Protein AF-A0A7W1VVC1-F1 (afdb_monomer_lite)

Sequence (61 aa):
MSNKEIVADLLQRIPETASLHDIAQEIEFVAAVRQGISELDRGESIPIEKVEAELPSWVIK

Radius of gyration: 15.18 Å; chains: 1; bounding box: 30×37×31 Å

Structure (mmCIF, N/CA/C/O backbone):
data_AF-A0A7W1VVC1-F1
#
_entry.id   AF-A0A7W1VVC1-F1
#
loop_
_atom_site.group_PDB
_atom_site.id
_atom_site.type_symbol
_atom_site.label_atom_id
_atom_site.label_alt_id
_atom_site.label_comp_id
_atom_site.label_asym_id
_atom_site.label_entity_id
_atom_site.label_seq_id
_atom_site.pdbx_PDB_ins_code
_atom_site.Cartn_x
_atom_site.Cartn_y
_atom_site.Cartn_z
_atom_site.occupancy
_atom_site.B_iso_or_equiv
_atom_site.auth_seq_id
_atom_site.auth_comp_id
_atom_site.auth_asym_id
_atom_site.auth_atom_id
_atom_site.pdbx_PDB_model_num
ATOM 1 N N . MET A 1 1 ? 1.179 15.315 -1.017 1.00 76.50 1 MET A N 1
ATOM 2 C CA . MET A 1 1 ? 0.608 14.868 0.266 1.00 76.50 1 MET A CA 1
ATOM 3 C C . MET A 1 1 ? 1.753 14.448 1.175 1.00 76.50 1 MET A C 1
ATOM 5 O O . MET A 1 1 ? 2.667 13.771 0.715 1.00 76.50 1 MET A O 1
ATOM 9 N N . SER A 1 2 ? 1.750 14.914 2.414 1.00 92.94 2 SER A N 1
ATOM 10 C CA . SER A 1 2 ? 2.703 14.557 3.463 1.00 92.94 2 SER A CA 1
ATOM 11 C C . SER A 1 2 ? 2.433 13.153 4.012 1.00 92.94 2 SER A C 1
ATOM 13 O O . SER A 1 2 ? 1.311 12.655 3.942 1.00 92.94 2 SER A O 1
ATOM 15 N N . ASN A 1 3 ? 3.442 12.534 4.633 1.00 91.44 3 ASN A N 1
ATOM 16 C CA . ASN A 1 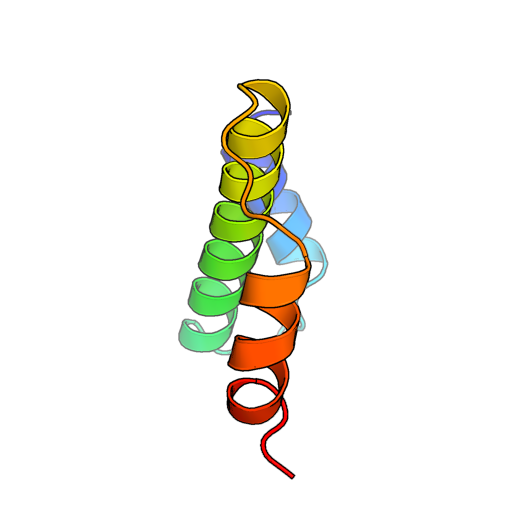3 ? 3.289 11.221 5.276 1.00 91.44 3 ASN A CA 1
ATOM 17 C C . ASN A 1 3 ? 2.168 11.211 6.328 1.00 91.44 3 ASN A C 1
ATOM 19 O O . ASN A 1 3 ? 1.452 10.225 6.448 1.00 91.44 3 ASN A O 1
ATOM 23 N N . LYS A 1 4 ? 1.965 12.322 7.046 1.00 94.06 4 LYS A N 1
ATOM 24 C CA . LYS A 1 4 ? 0.890 12.442 8.041 1.00 94.06 4 LYS A CA 1
ATOM 25 C C . LYS A 1 4 ? -0.501 12.429 7.411 1.00 94.06 4 LYS A C 1
ATOM 27 O O . LYS A 1 4 ? -1.390 11.780 7.944 1.00 94.06 4 LYS A O 1
ATOM 32 N N . GLU A 1 5 ? -0.682 13.121 6.290 1.00 96.06 5 GLU A N 1
ATOM 33 C CA . GLU A 1 5 ? -1.958 13.130 5.562 1.00 96.06 5 GLU A CA 1
ATOM 34 C C . GLU A 1 5 ? -2.286 11.747 4.986 1.00 96.06 5 GLU A C 1
ATOM 36 O O . GLU A 1 5 ? -3.437 11.334 5.029 1.00 96.06 5 GLU A O 1
ATOM 41 N N . ILE A 1 6 ? -1.277 11.001 4.525 1.00 92.62 6 ILE A N 1
ATOM 42 C CA . ILE A 1 6 ? -1.451 9.624 4.035 1.00 92.62 6 ILE A CA 1
ATOM 43 C C . ILE A 1 6 ? -1.907 8.698 5.163 1.00 92.62 6 ILE A C 1
ATOM 45 O O . ILE A 1 6 ? -2.836 7.920 4.979 1.00 92.62 6 ILE A O 1
ATOM 49 N N . VAL A 1 7 ? -1.272 8.792 6.336 1.00 94.50 7 VAL A N 1
ATOM 50 C CA . VAL A 1 7 ? -1.676 8.001 7.508 1.00 94.50 7 VAL A CA 1
ATOM 51 C C . VAL A 1 7 ? -3.085 8.388 7.959 1.00 94.50 7 VAL A C 1
ATOM 53 O O . VAL A 1 7 ? -3.883 7.511 8.262 1.00 94.50 7 VAL A O 1
ATOM 56 N N . ALA A 1 8 ? -3.424 9.678 7.967 1.00 95.06 8 ALA A N 1
ATOM 57 C CA . ALA A 1 8 ? -4.762 10.130 8.338 1.00 95.06 8 ALA A CA 1
ATOM 58 C C . ALA A 1 8 ? -5.844 9.599 7.381 1.00 95.06 8 ALA A C 1
ATOM 60 O O . ALA A 1 8 ? -6.869 9.109 7.847 1.00 95.06 8 ALA A O 1
ATOM 61 N N . ASP A 1 9 ? -5.605 9.648 6.067 1.00 95.12 9 ASP A N 1
ATOM 62 C CA . ASP A 1 9 ? -6.499 9.058 5.061 1.00 95.12 9 ASP A CA 1
ATOM 63 C C . ASP A 1 9 ? -6.620 7.538 5.224 1.00 95.12 9 ASP A C 1
ATOM 65 O O . ASP A 1 9 ? -7.714 6.981 5.150 1.00 95.12 9 ASP A O 1
ATOM 69 N N . LEU A 1 10 ? -5.504 6.859 5.500 1.00 94.19 10 LEU A N 1
ATOM 70 C CA . LEU A 1 10 ? -5.508 5.424 5.739 1.00 94.19 10 LEU A CA 1
ATOM 71 C C . LEU A 1 10 ? -6.395 5.057 6.933 1.00 94.19 10 LEU A C 1
ATOM 73 O O . LEU A 1 10 ? -7.240 4.173 6.819 1.00 94.19 10 LEU A O 1
ATOM 77 N N . LEU A 1 11 ? -6.248 5.771 8.050 1.00 93.50 11 LEU A N 1
ATOM 78 C CA . LEU A 1 11 ? -7.047 5.540 9.253 1.00 93.50 11 LEU A CA 1
ATOM 79 C C . LEU A 1 11 ? -8.548 5.758 9.015 1.00 93.50 11 LEU A C 1
ATOM 81 O O . LEU A 1 11 ? -9.347 5.064 9.628 1.00 93.50 11 LEU A O 1
ATOM 85 N N . GLN A 1 12 ? -8.944 6.655 8.104 1.00 95.31 12 GLN A N 1
ATOM 86 C CA . GLN A 1 12 ? -10.358 6.841 7.738 1.00 95.31 12 GLN A CA 1
ATOM 87 C C . GLN A 1 12 ? -10.953 5.652 6.970 1.00 95.31 12 GLN A C 1
ATOM 89 O O . GLN A 1 12 ? -12.173 5.499 6.929 1.00 95.31 12 GLN A O 1
ATOM 94 N N . ARG A 1 13 ? -10.112 4.835 6.326 1.00 93.69 13 ARG A N 1
ATOM 95 C CA . ARG A 1 13 ? -10.533 3.679 5.519 1.00 93.69 13 ARG A CA 1
ATOM 96 C C . ARG A 1 13 ? -10.463 2.356 6.281 1.00 93.69 13 ARG A C 1
ATOM 98 O O . ARG A 1 13 ? -11.079 1.384 5.848 1.00 93.69 13 ARG A O 1
ATOM 105 N N . ILE A 1 14 ? -9.712 2.308 7.380 1.00 94.00 14 ILE A N 1
ATOM 106 C CA . ILE A 1 14 ? -9.585 1.119 8.224 1.00 94.00 14 ILE A CA 1
ATOM 107 C C . ILE A 1 14 ? -10.873 0.931 9.050 1.00 94.00 14 ILE A C 1
ATOM 109 O O . ILE A 1 14 ? -11.415 1.909 9.565 1.00 94.00 14 ILE A O 1
ATOM 113 N N . PRO A 1 15 ? -11.384 -0.307 9.209 1.00 95.31 15 PRO A N 1
ATOM 114 C CA . PRO A 1 15 ? -12.529 -0.568 10.076 1.00 95.31 15 PRO A CA 1
ATOM 115 C C . PRO A 1 15 ? -12.247 -0.214 11.541 1.00 95.31 15 PRO A C 1
ATOM 117 O O . PRO A 1 15 ? -11.194 -0.554 12.068 1.00 95.31 15 PRO A O 1
ATOM 120 N N . GLU A 1 16 ? -13.241 0.329 12.245 1.00 94.44 16 GLU A N 1
ATOM 121 C CA . GLU A 1 16 ? -13.160 0.628 13.691 1.00 94.44 16 GLU A CA 1
ATOM 122 C C . GLU A 1 16 ? -12.842 -0.606 14.560 1.00 94.44 16 GLU A C 1
ATOM 124 O O . GLU A 1 16 ? -12.398 -0.491 15.699 1.00 94.44 16 GLU A O 1
ATOM 129 N N . THR A 1 17 ? -13.086 -1.810 14.037 1.00 96.44 17 THR A N 1
ATOM 130 C CA . THR A 1 17 ? -12.792 -3.081 14.713 1.00 96.44 17 THR A CA 1
ATOM 131 C C . THR A 1 17 ? -11.342 -3.536 14.557 1.00 96.44 17 THR A C 1
ATOM 133 O O . THR A 1 17 ? -10.979 -4.563 15.130 1.00 96.44 17 THR A O 1
ATOM 136 N N . ALA A 1 18 ? -10.533 -2.844 13.749 1.00 96.50 18 ALA A N 1
ATOM 137 C CA . ALA A 1 18 ? -9.143 -3.208 13.514 1.00 96.50 18 ALA A CA 1
ATOM 138 C C . ALA A 1 18 ? -8.319 -3.052 14.796 1.00 96.50 18 ALA A C 1
ATOM 140 O O . ALA A 1 18 ? -8.441 -2.070 15.532 1.00 96.50 18 ALA A O 1
ATOM 141 N N . SER A 1 19 ? -7.456 -4.026 15.066 1.00 97.31 19 SER A N 1
ATOM 142 C CA . SER A 1 19 ? -6.522 -3.925 16.179 1.00 97.31 19 SER A CA 1
ATOM 143 C C . SER A 1 19 ? -5.405 -2.926 15.860 1.00 97.31 19 SER A C 1
ATOM 145 O O . SER A 1 19 ? -5.120 -2.620 14.702 1.00 97.31 19 SER A O 1
ATOM 147 N N . LEU A 1 20 ? -4.694 -2.455 16.890 1.00 96.31 20 LEU A N 1
ATOM 148 C CA . LEU A 1 20 ? -3.485 -1.648 16.681 1.00 96.31 20 LEU A CA 1
ATOM 149 C C . LEU A 1 20 ? -2.417 -2.388 15.860 1.00 96.31 20 LEU A C 1
ATOM 151 O O . LEU A 1 20 ? -1.635 -1.742 15.167 1.00 96.31 20 LEU A O 1
ATOM 155 N N . HIS A 1 21 ? -2.387 -3.721 15.934 1.00 97.31 21 HIS A N 1
ATOM 156 C CA . HIS A 1 21 ? -1.482 -4.535 15.130 1.00 97.31 21 HIS A CA 1
ATOM 157 C C . HIS A 1 21 ? -1.849 -4.473 13.643 1.00 97.31 21 HIS A C 1
ATOM 159 O O . HIS A 1 21 ? -0.974 -4.213 12.824 1.00 97.31 21 HIS A O 1
ATOM 165 N N . ASP A 1 22 ? -3.136 -4.607 13.310 1.00 96.19 22 ASP A N 1
ATOM 166 C CA . ASP A 1 22 ? -3.617 -4.503 11.926 1.00 96.19 22 ASP A CA 1
ATOM 167 C C . ASP A 1 22 ? -3.328 -3.112 11.345 1.00 96.19 22 ASP A C 1
ATOM 169 O O . ASP A 1 22 ? -2.858 -2.982 10.217 1.00 96.19 22 ASP A O 1
ATOM 173 N N . ILE A 1 23 ? -3.541 -2.062 12.147 1.00 96.00 23 ILE A N 1
ATOM 174 C CA . ILE A 1 23 ? -3.240 -0.677 11.761 1.00 96.00 23 ILE A CA 1
ATOM 175 C C . ILE A 1 23 ? -1.743 -0.497 11.479 1.00 96.00 23 ILE A C 1
ATOM 177 O O . ILE A 1 23 ? -1.377 0.137 10.489 1.00 96.00 23 ILE A O 1
ATOM 181 N N . ALA A 1 24 ? -0.869 -1.041 12.331 1.00 96.38 24 ALA A N 1
ATOM 182 C CA . ALA A 1 24 ? 0.574 -0.974 12.120 1.00 96.38 24 ALA A CA 1
ATOM 183 C C . ALA A 1 24 ? 0.990 -1.707 10.835 1.00 96.38 24 ALA A C 1
ATOM 185 O O . ALA A 1 24 ? 1.730 -1.143 10.031 1.00 96.38 24 ALA A O 1
ATOM 186 N N . GLN A 1 25 ? 0.457 -2.911 10.609 1.00 96.44 25 GLN A N 1
ATOM 187 C CA . GLN A 1 25 ? 0.738 -3.702 9.411 1.00 96.44 25 GLN A CA 1
ATOM 188 C C . GLN A 1 25 ? 0.305 -2.973 8.131 1.00 96.44 25 GLN A C 1
ATOM 190 O O . GLN A 1 25 ? 1.031 -2.965 7.139 1.00 96.44 25 GLN A O 1
ATOM 195 N N . GLU A 1 26 ? -0.852 -2.315 8.151 1.00 95.69 26 GLU A N 1
ATOM 196 C CA . GLU A 1 26 ? -1.344 -1.555 7.002 1.00 95.69 26 GLU A CA 1
ATOM 197 C C . GLU A 1 26 ? -0.462 -0.327 6.706 1.00 95.69 26 GLU A C 1
ATOM 199 O O . GLU A 1 26 ? -0.164 -0.019 5.549 1.00 95.69 26 GLU A O 1
ATOM 204 N N . ILE A 1 27 ? 0.025 0.358 7.748 1.00 95.81 27 ILE A N 1
ATOM 205 C CA . ILE A 1 27 ? 0.993 1.456 7.594 1.00 95.81 27 ILE A CA 1
ATOM 206 C C . ILE A 1 27 ? 2.303 0.941 6.982 1.00 95.81 27 ILE A C 1
ATOM 208 O O . ILE A 1 27 ? 2.833 1.571 6.062 1.00 95.81 27 ILE A O 1
ATOM 212 N N . GLU A 1 28 ? 2.820 -0.190 7.467 1.00 96.31 28 GLU A N 1
ATOM 213 C CA . GLU A 1 28 ? 4.028 -0.828 6.931 1.00 96.31 28 GLU A CA 1
ATOM 214 C C . GLU A 1 28 ? 3.852 -1.220 5.462 1.00 96.31 28 GLU A C 1
ATOM 216 O O . GLU A 1 28 ? 4.725 -0.935 4.640 1.00 96.31 28 GLU A O 1
ATOM 221 N N . PHE A 1 29 ? 2.697 -1.785 5.104 1.00 95.25 29 PHE A N 1
ATOM 222 C CA . PHE A 1 29 ? 2.366 -2.130 3.726 1.00 95.25 29 PHE A CA 1
ATOM 223 C C . PHE A 1 29 ? 2.398 -0.902 2.806 1.00 95.25 29 PHE A C 1
ATOM 225 O O . PHE A 1 29 ? 3.085 -0.903 1.781 1.00 95.25 29 PHE A O 1
ATOM 232 N N . VAL A 1 30 ? 1.722 0.187 3.188 1.00 94.94 30 VAL A N 1
ATOM 233 C CA . VAL A 1 30 ? 1.732 1.439 2.413 1.00 94.94 30 VAL A CA 1
ATOM 234 C C . VAL A 1 30 ? 3.149 2.006 2.287 1.00 94.94 30 VAL A C 1
ATOM 236 O O . VAL A 1 30 ? 3.522 2.493 1.215 1.00 94.94 30 VAL A O 1
ATOM 239 N N . ALA A 1 31 ? 3.954 1.950 3.351 1.00 95.38 31 ALA A N 1
ATOM 240 C CA . ALA A 1 31 ? 5.343 2.396 3.312 1.00 95.38 31 ALA A CA 1
ATOM 241 C C . ALA A 1 31 ? 6.179 1.570 2.318 1.00 95.38 31 ALA A C 1
ATOM 243 O O . ALA A 1 31 ? 6.872 2.159 1.484 1.00 95.38 31 ALA A O 1
ATOM 244 N N . ALA A 1 32 ? 6.055 0.240 2.346 1.00 95.38 32 ALA A N 1
ATOM 245 C CA . ALA A 1 32 ? 6.764 -0.670 1.449 1.00 95.38 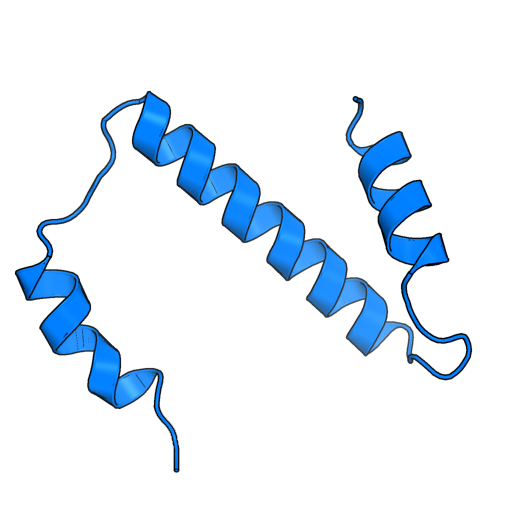32 ALA A CA 1
ATOM 246 C C . ALA A 1 32 ? 6.395 -0.444 -0.027 1.00 95.38 32 ALA A C 1
ATOM 248 O O . ALA A 1 32 ? 7.280 -0.333 -0.874 1.00 95.38 32 ALA A O 1
ATOM 249 N N . VAL A 1 33 ? 5.105 -0.281 -0.348 1.00 94.88 33 VAL A N 1
ATOM 250 C CA . VAL A 1 33 ? 4.657 0.012 -1.724 1.00 94.88 33 VAL A CA 1
ATOM 251 C C . VAL A 1 33 ? 5.259 1.321 -2.234 1.00 94.88 33 VAL A C 1
ATOM 253 O O . VAL A 1 33 ? 5.750 1.396 -3.360 1.00 94.88 33 VAL A O 1
ATOM 256 N N . ARG A 1 34 ? 5.256 2.371 -1.406 1.00 93.44 34 ARG A N 1
ATOM 257 C CA . ARG A 1 34 ? 5.828 3.672 -1.786 1.00 93.44 34 ARG A CA 1
ATOM 258 C C . ARG A 1 34 ? 7.337 3.602 -1.972 1.00 93.44 34 ARG A C 1
ATOM 260 O O . ARG A 1 34 ? 7.857 4.254 -2.876 1.00 93.44 34 ARG A O 1
ATOM 267 N N . GLN A 1 35 ? 8.022 2.834 -1.128 1.00 94.44 35 GLN A N 1
ATOM 268 C CA . GLN A 1 35 ? 9.443 2.569 -1.294 1.00 94.44 35 GLN A CA 1
ATOM 269 C C . GLN A 1 35 ? 9.706 1.889 -2.642 1.00 94.44 35 GLN A C 1
ATOM 271 O O . GLN A 1 35 ? 10.503 2.416 -3.412 1.00 94.44 35 GLN A O 1
ATOM 276 N N . GLY A 1 36 ? 8.977 0.817 -2.967 1.00 94.06 36 GLY A N 1
ATOM 277 C CA . GLY A 1 36 ? 9.120 0.112 -4.243 1.00 94.06 36 GLY A CA 1
ATOM 278 C C . GLY A 1 36 ? 8.878 1.010 -5.460 1.00 94.06 36 GLY A C 1
ATOM 279 O O . GLY A 1 36 ? 9.655 0.988 -6.408 1.00 94.06 36 GLY A O 1
ATOM 280 N N . ILE A 1 37 ? 7.863 1.882 -5.428 1.00 94.38 37 ILE A N 1
ATOM 281 C CA . ILE A 1 37 ? 7.640 2.870 -6.504 1.00 94.38 37 ILE A CA 1
ATOM 282 C C . ILE A 1 37 ? 8.843 3.815 -6.638 1.00 94.38 37 ILE A C 1
ATOM 284 O O . ILE A 1 37 ? 9.303 4.088 -7.742 1.00 94.38 37 ILE A O 1
ATOM 288 N N . SER A 1 38 ? 9.388 4.287 -5.516 1.00 95.25 38 SER A N 1
ATOM 289 C CA . SER A 1 38 ? 10.551 5.175 -5.530 1.00 95.25 38 SER A CA 1
ATOM 290 C C . SER A 1 38 ? 11.827 4.482 -6.026 1.00 95.25 38 SER A C 1
ATOM 292 O O . SER A 1 38 ? 12.653 5.128 -6.667 1.00 95.25 38 SER A O 1
ATOM 294 N N . GLU A 1 39 ? 12.005 3.195 -5.729 1.00 96.19 39 GLU A N 1
ATOM 295 C CA . GLU A 1 39 ? 13.078 2.348 -6.269 1.00 96.19 39 GLU A CA 1
ATOM 296 C C . GLU A 1 39 ? 12.943 2.208 -7.793 1.00 96.19 39 GLU A C 1
ATOM 298 O O . GLU A 1 39 ? 13.907 2.454 -8.523 1.00 96.19 39 GLU A O 1
ATOM 303 N N . LEU A 1 40 ? 11.729 1.951 -8.293 1.00 93.50 40 LEU A N 1
ATOM 304 C CA . LEU A 1 40 ? 11.448 1.901 -9.731 1.00 93.50 40 LEU A CA 1
ATOM 305 C C . LEU A 1 40 ? 11.782 3.220 -10.442 1.00 93.50 40 LEU A C 1
ATOM 307 O O . LEU A 1 40 ? 12.429 3.189 -11.489 1.00 93.50 40 LEU A O 1
ATOM 311 N N . ASP A 1 41 ? 11.423 4.370 -9.861 1.00 95.06 41 ASP A N 1
ATOM 312 C CA . ASP 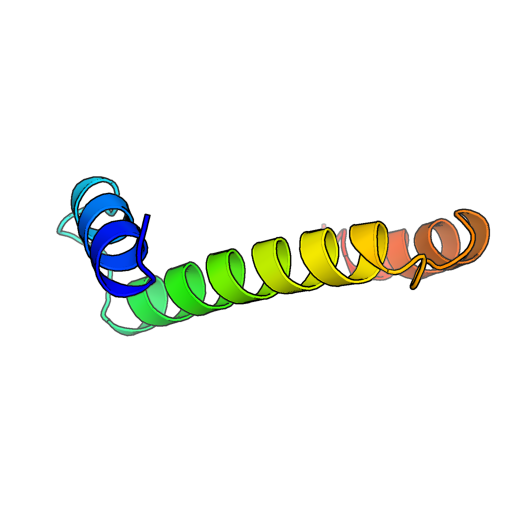A 1 41 ? 11.763 5.693 -10.410 1.00 95.06 41 ASP A CA 1
ATOM 313 C C . ASP A 1 41 ? 13.286 5.924 -10.501 1.00 95.06 41 ASP A C 1
ATOM 315 O O . ASP A 1 41 ? 13.759 6.667 -11.364 1.00 95.06 41 ASP A O 1
ATOM 319 N N . ARG A 1 42 ? 14.073 5.275 -9.629 1.00 96.19 42 ARG A N 1
ATOM 320 C CA . ARG A 1 42 ? 15.547 5.294 -9.658 1.00 96.19 42 ARG A CA 1
ATOM 321 C C . ARG A 1 42 ? 16.155 4.249 -10.598 1.00 96.19 42 ARG A C 1
ATOM 323 O O . ARG A 1 42 ? 17.373 4.223 -10.763 1.00 96.19 42 ARG A O 1
ATOM 330 N N . GLY A 1 43 ? 15.339 3.400 -11.223 1.00 95.00 43 GLY A N 1
ATOM 331 C CA . GLY A 1 43 ? 15.794 2.276 -12.043 1.00 95.00 43 GLY A CA 1
ATOM 332 C C . GLY A 1 43 ? 16.262 1.062 -11.231 1.00 95.00 43 GLY A C 1
ATOM 333 O O . GLY A 1 43 ? 16.834 0.131 -11.798 1.00 95.00 43 GLY A O 1
ATOM 334 N N . GLU A 1 44 ? 16.011 1.045 -9.920 1.00 94.94 44 GLU A N 1
ATOM 335 C CA . GLU A 1 44 ? 16.296 -0.079 -9.027 1.00 94.94 44 GLU A CA 1
ATOM 336 C C . GLU A 1 44 ? 15.192 -1.129 -9.203 1.00 94.94 44 GLU A C 1
ATOM 338 O O . GLU A 1 44 ? 14.186 -1.148 -8.501 1.00 94.94 44 GLU A O 1
ATOM 343 N N . SER A 1 45 ? 15.357 -1.985 -10.210 1.00 92.19 45 SER A N 1
ATOM 344 C CA . SER A 1 45 ? 14.412 -3.053 -10.540 1.00 92.19 45 SER A CA 1
ATOM 345 C C . SER A 1 45 ? 15.116 -4.402 -10.629 1.00 92.19 45 SER A C 1
ATOM 347 O O . SER A 1 45 ? 16.333 -4.488 -10.822 1.00 92.19 45 SER A O 1
ATOM 349 N N . ILE A 1 46 ? 14.337 -5.472 -10.490 1.00 92.19 46 ILE A N 1
A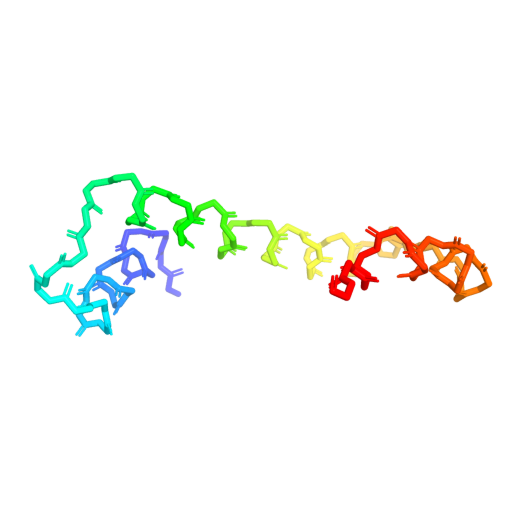TOM 350 C CA . ILE A 1 46 ? 14.794 -6.837 -10.741 1.00 92.19 46 ILE A CA 1
ATOM 351 C C . ILE A 1 46 ? 14.143 -7.383 -12.018 1.00 92.19 46 ILE A C 1
ATOM 353 O O . ILE A 1 46 ? 13.016 -6.999 -12.336 1.00 92.19 46 ILE A O 1
ATOM 357 N N . PRO A 1 47 ? 14.822 -8.283 -12.753 1.00 93.94 47 PRO A N 1
ATOM 358 C CA . PRO A 1 47 ? 14.213 -8.986 -13.877 1.00 93.94 47 PRO A CA 1
ATOM 359 C C . PRO A 1 47 ? 12.985 -9.792 -13.444 1.00 93.94 47 PRO A C 1
ATOM 361 O O . PRO A 1 47 ? 12.949 -10.329 -12.332 1.00 93.94 47 PRO A O 1
ATOM 364 N N . ILE A 1 48 ? 12.004 -9.911 -14.339 1.00 92.56 48 ILE A N 1
ATOM 365 C CA . ILE A 1 48 ? 10.738 -10.602 -14.064 1.00 92.56 48 ILE A CA 1
ATOM 366 C C . ILE A 1 48 ? 10.949 -12.080 -13.715 1.00 92.56 48 ILE A C 1
ATOM 368 O O . ILE A 1 48 ? 10.254 -12.613 -12.858 1.00 92.56 48 ILE A O 1
ATOM 372 N N . GLU A 1 49 ? 11.978 -12.715 -14.270 1.00 95.75 49 GLU A N 1
ATOM 373 C CA . GLU A 1 49 ? 12.312 -14.120 -14.026 1.00 95.75 49 GLU A CA 1
ATOM 374 C C . GLU A 1 49 ? 12.696 -14.368 -12.557 1.00 95.75 49 GLU A C 1
ATOM 376 O O . GLU A 1 49 ? 12.474 -15.454 -12.022 1.00 95.75 49 GLU A O 1
ATOM 381 N N . LYS A 1 5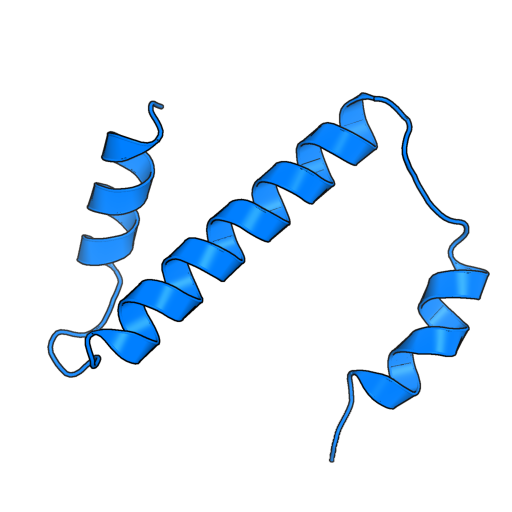0 ? 13.251 -13.354 -11.871 1.00 93.69 50 LYS A N 1
ATOM 382 C CA . LYS A 1 50 ? 13.514 -13.439 -10.426 1.00 93.69 50 LYS A CA 1
ATOM 383 C C . LYS A 1 50 ? 12.219 -13.414 -9.623 1.00 93.69 50 LYS A C 1
ATOM 385 O O . LYS A 1 50 ? 12.083 -14.185 -8.681 1.00 93.69 50 LYS A O 1
ATOM 390 N N . VAL A 1 51 ? 11.267 -12.570 -10.021 1.00 91.19 51 VAL A N 1
ATOM 391 C CA . VAL A 1 51 ? 9.943 -12.501 -9.387 1.00 91.19 51 VAL A CA 1
ATOM 392 C C . VAL A 1 51 ? 9.199 -13.821 -9.576 1.00 91.19 51 VAL A C 1
ATOM 394 O O . VAL A 1 51 ? 8.654 -14.355 -8.616 1.00 91.19 51 VAL A O 1
ATOM 397 N N . GLU A 1 52 ? 9.226 -14.398 -10.780 1.00 93.31 52 GLU A N 1
ATOM 398 C CA . GLU A 1 52 ? 8.583 -15.685 -11.076 1.00 93.31 52 GLU A CA 1
ATOM 399 C C . GLU A 1 52 ? 9.082 -16.825 -10.178 1.00 93.31 52 GLU A C 1
ATOM 401 O O . GLU A 1 52 ? 8.287 -17.664 -9.752 1.00 93.31 52 GLU A O 1
ATOM 406 N N . ALA A 1 53 ? 10.376 -16.838 -9.845 1.00 92.75 53 ALA A N 1
ATOM 407 C CA . ALA A 1 53 ? 10.954 -17.816 -8.928 1.00 92.75 53 ALA A CA 1
ATOM 408 C C . ALA A 1 53 ? 10.485 -17.632 -7.471 1.00 92.75 53 ALA A C 1
ATOM 410 O O . ALA A 1 53 ? 10.434 -18.608 -6.720 1.00 92.75 53 ALA A O 1
ATOM 411 N N . GLU A 1 54 ? 10.132 -16.408 -7.071 1.00 90.50 54 GLU A N 1
ATOM 412 C CA . GLU A 1 54 ? 9.645 -16.091 -5.724 1.00 90.50 54 GLU A CA 1
ATOM 413 C C . GLU A 1 54 ? 8.130 -16.275 -5.576 1.00 90.50 54 GLU A C 1
ATOM 415 O O . GLU A 1 54 ? 7.670 -16.593 -4.476 1.00 90.50 54 GLU A O 1
ATOM 420 N N . LEU A 1 55 ? 7.358 -16.165 -6.667 1.00 90.06 55 LEU A N 1
ATOM 421 C CA . LEU A 1 55 ? 5.894 -16.291 -6.658 1.00 90.06 55 LEU A CA 1
ATOM 422 C C . LEU A 1 55 ? 5.375 -17.501 -5.857 1.00 90.06 55 LEU A C 1
ATOM 424 O O . LEU A 1 55 ? 4.473 -17.303 -5.042 1.00 90.06 55 LEU A O 1
ATOM 428 N N . PRO A 1 56 ? 5.920 -18.731 -5.986 1.00 90.56 56 PRO A N 1
A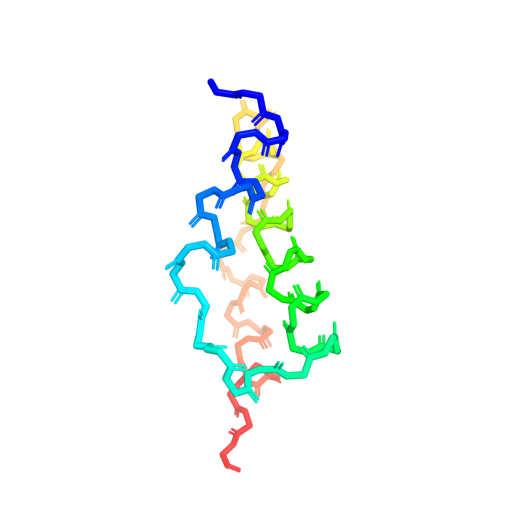TOM 429 C CA . PRO A 1 56 ? 5.436 -19.879 -5.215 1.00 90.56 56 PRO A CA 1
ATOM 430 C C . PRO A 1 56 ? 5.503 -19.689 -3.694 1.00 90.56 56 PRO A C 1
ATOM 432 O O . PRO A 1 56 ? 4.713 -20.295 -2.978 1.00 90.56 56 PRO A O 1
ATOM 435 N N . SER A 1 57 ? 6.427 -18.860 -3.196 1.00 88.25 57 SER A N 1
ATOM 436 C CA . SER A 1 57 ? 6.553 -18.563 -1.763 1.00 88.25 57 SER A CA 1
ATOM 437 C C . SER A 1 57 ? 5.513 -17.558 -1.262 1.00 88.25 57 SER A C 1
ATOM 439 O O . SER A 1 57 ? 5.196 -17.543 -0.075 1.00 88.25 57 SER A O 1
ATOM 441 N N . TRP A 1 58 ? 4.966 -16.734 -2.158 1.00 85.50 58 TRP A N 1
ATOM 442 C CA . TRP A 1 58 ? 3.954 -15.728 -1.832 1.00 85.50 58 TRP A CA 1
ATOM 443 C C . TRP A 1 58 ? 2.548 -16.325 -1.853 1.00 85.50 58 TRP A C 1
ATOM 445 O O . TRP A 1 58 ? 1.678 -15.901 -1.094 1.00 85.50 58 TRP A O 1
ATOM 455 N N . VAL A 1 59 ? 2.321 -17.331 -2.703 1.00 79.31 59 VAL A N 1
ATOM 456 C CA . VAL A 1 59 ? 1.037 -18.032 -2.797 1.00 79.31 59 VAL A CA 1
ATOM 457 C C . VAL A 1 59 ? 1.021 -19.235 -1.852 1.00 79.31 59 VAL A C 1
ATOM 459 O O . VAL A 1 59 ? 1.141 -20.386 -2.271 1.00 79.31 59 VAL A O 1
ATOM 462 N N . ILE A 1 60 ? 0.856 -18.979 -0.555 1.00 61.75 60 ILE A N 1
ATOM 463 C CA . ILE A 1 60 ? 0.469 -20.036 0.388 1.00 61.75 60 ILE A CA 1
ATOM 464 C C . ILE A 1 60 ? -1.020 -20.333 0.149 1.00 61.75 60 ILE A C 1
ATOM 466 O O . ILE A 1 60 ? -1.855 -19.435 0.249 1.00 61.75 60 ILE A O 1
ATOM 470 N N . LYS A 1 61 ? -1.329 -21.576 -0.237 1.00 55.34 61 LYS A N 1
ATOM 471 C CA . LYS A 1 61 ? -2.700 -22.096 -0.375 1.00 55.34 61 LYS A CA 1
ATOM 472 C C . LYS A 1 61 ? -3.339 -22.389 0.975 1.00 55.34 61 LYS A C 1
ATOM 474 O O . LYS A 1 61 ? -2.623 -22.945 1.836 1.00 55.34 61 LYS A O 1
#

pLDDT: mean 92.5, std 7.24, range [55.34, 97.31]

Foldseek 3Di:
DDLVVVLVVVVVVDDPPDDPVNSVVVSVVVVVVVVVVVCVVVVNDDDVVVVVVCVVVVDDD

Secondary structure (DSSP, 8-state):
--HHHHHHHHHHHS-TT--HHHHHHHHHHHHHHHHHHHHHHTT----HHHHHHHHHHH---